Protein AF-A0A5C1A7D4-F1 (afdb_monomer)

InterPro domains:
  IPR036388 Winged helix-like DNA-binding domain superfamily [G3DSA:1.10.10.10] (2-92)
  IPR036390 Winged helix DNA-binding domain superfamily [SSF46785] (11-92)

Secondary structure (DSSP, 8-state):
------------HHHHHHHHH----HHHHHHHHHHHHHHHHTTSPPB---HHHHHHHHT--HHHHHHHHHHHHHTTSEE--TTSS-BEETTSPPP---------

pLDDT: mean 77.5, std 17.43, range [38.31, 95.38]

Sequence (104 aa):
MSRRNEPYALITWPVVEVMARLRLPGSAWQVLFLLATTSCRYGGRDVRLSLQEIATKTGLPSRTVKAAVADLLARGLISRPTRCRRIAVSLVPRPAACVVPAED

Foldseek 3Di:
DDDDPPQQQPCDPVLVVVLVPDDDDPLLNLLLVVQVNQCSRVPQFWDQDDLVNSCVVSVHDSVSSVVSVVVCVVVVQWDDDPPHSTIHGPSRPRPPPPPPPPDD

Structure (mmCIF, N/CA/C/O backbone):
data_AF-A0A5C1A7D4-F1
#
_entry.id   AF-A0A5C1A7D4-F1
#
loop_
_atom_site.group_PDB
_atom_site.id
_atom_site.type_symbol
_atom_site.label_atom_id
_atom_site.label_alt_id
_atom_site.label_comp_id
_atom_site.label_asym_id
_atom_site.label_entity_id
_atom_site.label_seq_id
_atom_site.pdbx_PDB_ins_code
_atom_site.Cartn_x
_atom_site.Cartn_y
_atom_site.Cartn_z
_atom_site.occupancy
_atom_site.B_iso_or_equiv
_atom_site.auth_seq_id
_atom_site.auth_comp_id
_atom_site.auth_asym_id
_atom_site.auth_atom_id
_atom_site.pdbx_PDB_model_num
ATOM 1 N N . MET A 1 1 ? 34.975 8.609 -5.373 1.00 40.50 1 MET A N 1
ATOM 2 C CA . MET A 1 1 ? 33.930 9.386 -6.076 1.00 40.50 1 MET A CA 1
ATOM 3 C C . MET A 1 1 ? 32.958 8.423 -6.747 1.00 40.50 1 MET A C 1
ATOM 5 O O . MET A 1 1 ? 33.404 7.430 -7.298 1.00 40.50 1 MET A O 1
ATOM 9 N N . SER A 1 2 ? 31.660 8.713 -6.613 1.00 39.44 2 SER A N 1
ATOM 10 C CA . SER A 1 2 ? 30.484 8.052 -7.210 1.00 39.44 2 SER A CA 1
ATOM 11 C C . SER A 1 2 ? 30.241 6.568 -6.897 1.00 39.44 2 SER A C 1
ATOM 13 O O . SER A 1 2 ? 30.534 5.677 -7.691 1.00 39.44 2 SER A O 1
ATOM 15 N N . ARG A 1 3 ? 29.575 6.309 -5.757 1.00 44.28 3 ARG A N 1
ATOM 16 C CA . ARG A 1 3 ? 28.713 5.121 -5.625 1.00 44.28 3 ARG A CA 1
ATOM 17 C C . ARG A 1 3 ? 27.652 5.215 -6.723 1.00 44.28 3 ARG A C 1
ATOM 19 O O . ARG A 1 3 ? 26.984 6.239 -6.829 1.00 44.28 3 ARG A O 1
ATOM 26 N N . ARG A 1 4 ? 27.555 4.178 -7.556 1.00 43.69 4 ARG A N 1
ATOM 27 C CA . ARG A 1 4 ? 26.559 4.049 -8.625 1.00 43.69 4 ARG A CA 1
ATOM 28 C C . ARG A 1 4 ? 25.175 4.347 -8.052 1.00 43.69 4 ARG A C 1
ATOM 30 O O . ARG A 1 4 ? 24.783 3.728 -7.068 1.00 43.69 4 ARG A O 1
ATOM 37 N N . ASN A 1 5 ? 24.474 5.297 -8.664 1.00 44.25 5 ASN A N 1
ATOM 38 C CA . ASN A 1 5 ? 23.052 5.517 -8.450 1.00 44.25 5 ASN A CA 1
ATOM 39 C C . ASN A 1 5 ? 22.322 4.222 -8.830 1.00 44.25 5 ASN A C 1
ATOM 41 O O . ASN A 1 5 ? 22.046 3.995 -10.007 1.00 44.25 5 ASN A O 1
ATOM 45 N N . GLU A 1 6 ? 22.057 3.349 -7.857 1.00 49.44 6 GLU A N 1
ATOM 46 C CA . GLU A 1 6 ? 21.013 2.338 -8.013 1.00 49.44 6 GLU A CA 1
ATOM 47 C C . GLU A 1 6 ? 19.739 3.083 -8.426 1.00 49.44 6 GLU A C 1
ATOM 49 O O . GLU A 1 6 ? 19.390 4.083 -7.786 1.00 49.44 6 GLU A O 1
ATOM 54 N N . PRO A 1 7 ? 19.065 2.676 -9.513 1.00 49.59 7 PRO A N 1
ATOM 55 C CA . PRO A 1 7 ? 17.877 3.368 -9.956 1.00 49.59 7 PRO A CA 1
ATOM 56 C C . PRO A 1 7 ? 16.811 3.129 -8.892 1.00 49.59 7 PRO A C 1
ATOM 58 O O . PRO A 1 7 ? 16.235 2.045 -8.801 1.00 49.59 7 PRO A O 1
ATOM 61 N N . TYR A 1 8 ? 16.545 4.138 -8.060 1.00 51.56 8 TYR A N 1
ATOM 62 C CA . TYR A 1 8 ? 15.269 4.212 -7.363 1.00 51.56 8 TYR A CA 1
ATOM 63 C C . TYR A 1 8 ? 14.208 3.974 -8.438 1.00 51.56 8 TYR A C 1
ATOM 65 O O . TYR A 1 8 ? 14.200 4.687 -9.444 1.00 51.56 8 TYR A O 1
ATOM 73 N N . ALA A 1 9 ? 13.380 2.939 -8.289 1.00 59.22 9 ALA A N 1
ATOM 74 C CA . ALA A 1 9 ? 12.320 2.690 -9.251 1.00 59.22 9 ALA A CA 1
ATOM 75 C C . ALA A 1 9 ? 11.352 3.864 -9.132 1.00 59.22 9 ALA A C 1
ATOM 77 O O . ALA A 1 9 ? 10.550 3.923 -8.204 1.00 59.22 9 ALA A O 1
ATOM 78 N N . LEU A 1 10 ? 11.494 4.855 -10.008 1.00 65.56 10 LEU A N 1
ATOM 79 C CA . LEU A 1 10 ? 10.610 6.007 -10.042 1.00 65.56 10 LEU A CA 1
ATOM 80 C C . LEU A 1 10 ? 9.197 5.511 -10.347 1.00 65.56 10 LEU A C 1
ATOM 82 O O . LEU A 1 10 ? 9.017 4.547 -11.096 1.00 65.56 10 LEU A O 1
ATOM 86 N N . ILE A 1 11 ? 8.190 6.160 -9.761 1.00 69.75 11 ILE A N 1
ATOM 87 C CA . ILE A 1 11 ? 6.805 5.917 -10.164 1.00 69.75 11 ILE A CA 1
ATOM 88 C C . ILE A 1 11 ? 6.719 6.312 -11.639 1.00 69.75 11 ILE A C 1
ATOM 90 O O . ILE A 1 11 ? 6.809 7.489 -11.982 1.00 69.75 11 ILE A O 1
ATOM 94 N N . THR A 1 12 ? 6.609 5.320 -12.517 1.00 75.50 12 THR A N 1
ATOM 95 C CA . THR A 1 12 ? 6.526 5.559 -13.958 1.00 75.50 12 THR A CA 1
ATOM 96 C C . THR A 1 12 ? 5.214 6.260 -14.290 1.00 75.50 12 THR A C 1
ATOM 98 O O . THR A 1 12 ? 4.198 5.996 -13.646 1.00 75.50 12 THR A O 1
ATOM 101 N N . TRP A 1 13 ? 5.204 7.097 -15.326 1.00 78.25 13 TRP A N 1
ATOM 102 C CA . TRP A 1 13 ? 4.017 7.864 -15.714 1.00 78.25 13 TRP A CA 1
ATOM 103 C C . TRP A 1 13 ? 2.732 7.028 -15.903 1.00 78.25 13 TRP A C 1
ATOM 105 O O . TRP A 1 13 ? 1.699 7.430 -15.371 1.00 78.25 13 TRP A O 1
ATOM 115 N N . PRO A 1 14 ? 2.767 5.816 -16.500 1.00 78.00 14 PRO A N 1
ATOM 116 C CA . PRO A 1 14 ? 1.578 4.960 -16.586 1.00 78.00 14 PRO A CA 1
ATOM 117 C C . PRO A 1 14 ? 0.970 4.606 -15.220 1.00 78.00 14 PRO A C 1
ATOM 119 O O . PRO A 1 14 ? -0.246 4.515 -15.075 1.00 78.00 14 PRO A O 1
ATOM 122 N N . VAL A 1 15 ? 1.802 4.453 -14.186 1.00 77.88 15 VAL A N 1
ATOM 123 C CA . VAL A 1 15 ? 1.337 4.193 -12.815 1.00 77.88 15 VAL A CA 1
ATOM 124 C C . VAL A 1 15 ? 0.638 5.420 -12.246 1.00 77.88 15 VAL A C 1
ATOM 126 O O . VAL A 1 15 ? -0.406 5.281 -11.612 1.00 77.88 15 VAL A O 1
ATOM 129 N N . VAL A 1 16 ? 1.167 6.619 -12.512 1.00 81.38 16 VAL A N 1
ATOM 130 C CA . VAL A 1 16 ? 0.528 7.884 -12.120 1.00 81.38 16 VAL A CA 1
ATOM 131 C C . VAL A 1 16 ? -0.838 8.026 -12.786 1.00 81.38 16 VAL A C 1
ATOM 133 O O . VAL A 1 16 ? -1.804 8.361 -12.108 1.00 81.38 16 VAL A O 1
ATOM 136 N N . GLU A 1 17 ? -0.947 7.721 -14.080 1.00 84.88 17 GLU A N 1
ATOM 137 C CA . GLU A 1 17 ? -2.212 7.802 -14.818 1.00 84.88 17 GLU A CA 1
ATOM 138 C C . GLU A 1 17 ? -3.265 6.826 -14.289 1.00 84.88 17 GLU A C 1
ATOM 140 O O . GLU A 1 17 ? -4.426 7.206 -14.120 1.00 84.88 17 GLU A O 1
ATOM 145 N N . VAL A 1 18 ? -2.871 5.584 -13.985 1.00 82.44 18 VAL A N 1
ATOM 146 C CA . VAL A 1 18 ? -3.780 4.610 -13.368 1.00 82.44 18 VAL A CA 1
ATOM 147 C C . VAL A 1 18 ? -4.198 5.091 -11.986 1.00 82.44 18 VAL A C 1
ATOM 149 O O . VAL A 1 18 ? -5.394 5.130 -11.706 1.00 82.44 18 VAL A O 1
ATOM 152 N N . MET A 1 19 ? -3.243 5.514 -11.150 1.00 83.81 19 MET A N 1
ATOM 153 C CA . MET A 1 19 ? -3.535 6.057 -9.825 1.00 83.81 19 MET A CA 1
ATOM 154 C C . MET A 1 19 ? -4.527 7.221 -9.932 1.00 83.81 19 MET A C 1
ATOM 156 O O . MET A 1 19 ? -5.572 7.171 -9.294 1.00 83.81 19 MET A O 1
ATOM 160 N N . ALA A 1 20 ? -4.277 8.215 -10.785 1.00 85.19 20 ALA A N 1
ATOM 161 C CA . ALA A 1 20 ? -5.122 9.401 -10.934 1.00 85.19 20 ALA A CA 1
ATOM 162 C C . ALA A 1 20 ? -6.584 9.090 -11.313 1.00 85.19 20 ALA A C 1
ATOM 164 O O . ALA A 1 20 ? -7.480 9.878 -11.013 1.00 85.19 20 ALA A O 1
ATOM 165 N N . ARG A 1 21 ? -6.846 7.939 -11.943 1.00 88.12 21 ARG A N 1
ATOM 166 C CA . ARG A 1 21 ? -8.200 7.494 -12.312 1.00 88.12 21 ARG A CA 1
ATOM 167 C C . ARG A 1 21 ? -8.904 6.703 -11.203 1.00 88.12 21 ARG A C 1
ATOM 169 O O . ARG A 1 21 ? -10.112 6.479 -11.296 1.00 88.12 21 ARG A O 1
ATOM 176 N N . LEU A 1 22 ? -8.193 6.282 -10.155 1.00 86.50 22 LEU A N 1
ATOM 177 C CA . LEU A 1 22 ? -8.773 5.517 -9.053 1.00 86.50 22 LEU A CA 1
ATOM 178 C C . LEU A 1 22 ? -9.653 6.402 -8.166 1.00 86.50 22 LEU A C 1
ATOM 180 O O . LEU A 1 22 ? -9.217 7.384 -7.568 1.00 86.50 22 LEU A O 1
ATOM 184 N N . ARG A 1 23 ? -10.909 5.986 -7.998 1.00 89.06 23 ARG A N 1
ATOM 185 C CA . ARG A 1 23 ? -11.815 6.558 -6.997 1.00 89.06 23 ARG A CA 1
ATOM 186 C C . ARG A 1 23 ? -11.697 5.774 -5.694 1.00 89.06 23 ARG A C 1
ATOM 188 O O . ARG A 1 23 ? -12.350 4.743 -5.521 1.00 89.06 23 ARG A O 1
ATOM 195 N N . LEU A 1 24 ? -10.841 6.263 -4.801 1.00 88.12 24 LEU A N 1
ATOM 196 C CA . LEU A 1 24 ? -10.619 5.711 -3.466 1.00 88.12 24 LEU A CA 1
ATOM 197 C C . LEU A 1 24 ? -10.994 6.739 -2.388 1.00 88.12 24 LEU A C 1
ATOM 199 O O . LEU A 1 24 ? -10.845 7.942 -2.611 1.00 88.12 24 LEU A O 1
ATOM 203 N N . PRO A 1 25 ? -11.453 6.296 -1.206 1.00 90.12 25 PRO A N 1
ATOM 204 C CA . PRO A 1 25 ? -11.573 7.180 -0.052 1.00 90.12 25 PRO A CA 1
ATOM 205 C C . PRO A 1 25 ? -10.190 7.691 0.381 1.00 90.12 25 PRO A C 1
ATOM 207 O O . PRO A 1 25 ? -9.180 7.010 0.194 1.00 90.12 25 PRO A O 1
ATOM 210 N N . GLY A 1 26 ? -10.135 8.876 1.001 1.00 90.38 26 GLY A N 1
ATOM 211 C CA . GLY A 1 26 ? -8.871 9.548 1.347 1.00 90.38 26 GLY A CA 1
ATOM 212 C C . GLY A 1 26 ? -7.903 8.691 2.176 1.00 90.38 26 GLY A C 1
ATOM 213 O O . GLY A 1 26 ? -6.697 8.709 1.944 1.00 90.38 26 GLY A O 1
ATOM 214 N N . SER A 1 27 ? -8.426 7.862 3.082 1.00 91.69 27 SER A N 1
ATOM 215 C CA . SER A 1 27 ? -7.622 6.926 3.876 1.00 91.69 27 SER A CA 1
ATOM 216 C C . SER A 1 27 ? -6.989 5.809 3.037 1.00 91.69 27 SER A C 1
ATOM 218 O O . SER A 1 27 ? -5.820 5.481 3.234 1.00 91.69 27 SER A O 1
ATOM 220 N N . ALA A 1 28 ? -7.722 5.241 2.076 1.00 91.50 28 ALA A N 1
ATOM 221 C CA . ALA A 1 28 ? -7.188 4.240 1.152 1.00 91.50 28 ALA A CA 1
ATOM 222 C C . ALA A 1 28 ? -6.156 4.852 0.201 1.00 91.50 28 ALA A C 1
ATOM 224 O O . ALA A 1 28 ? -5.133 4.225 -0.071 1.00 91.50 28 ALA A O 1
ATOM 225 N N . TRP A 1 29 ? -6.373 6.099 -0.220 1.00 93.38 29 TRP A N 1
ATOM 226 C CA . TRP A 1 29 ? -5.403 6.869 -0.993 1.00 93.38 29 TRP A CA 1
ATOM 227 C C . TRP A 1 29 ? -4.073 7.055 -0.260 1.00 93.38 29 TRP A C 1
ATOM 229 O O . TRP A 1 29 ? -3.021 6.768 -0.828 1.00 93.38 29 TRP A O 1
ATOM 239 N N . GLN A 1 30 ? -4.105 7.467 1.009 1.00 92.81 30 GLN A N 1
ATOM 240 C CA . GLN A 1 30 ? -2.893 7.638 1.818 1.00 92.81 30 GLN A CA 1
ATOM 241 C C . GLN A 1 30 ? -2.131 6.322 2.007 1.00 92.81 30 GLN A C 1
ATOM 243 O O . GLN A 1 30 ? -0.907 6.286 1.864 1.00 92.81 30 GLN A O 1
ATOM 248 N N . VAL A 1 31 ? -2.847 5.228 2.288 1.00 93.50 31 VAL A N 1
ATOM 249 C CA . VAL A 1 31 ? -2.234 3.901 2.430 1.00 93.50 31 VAL A CA 1
ATOM 250 C C . VAL A 1 31 ? -1.622 3.440 1.107 1.00 93.50 31 VAL A C 1
ATOM 252 O O . VAL A 1 31 ? -0.472 3.002 1.095 1.00 93.50 31 VAL A O 1
ATOM 255 N N . LEU A 1 32 ? -2.343 3.569 -0.011 1.00 91.44 32 LEU A N 1
ATOM 256 C CA . LEU A 1 32 ? -1.842 3.192 -1.333 1.00 91.44 32 LEU A CA 1
ATOM 257 C C . LEU A 1 32 ? -0.603 4.004 -1.715 1.00 91.44 32 LEU A C 1
ATOM 259 O O . LEU A 1 32 ? 0.387 3.430 -2.161 1.00 91.44 32 LEU A O 1
ATOM 263 N N . PHE A 1 33 ? -0.636 5.319 -1.499 1.00 90.81 33 PHE A N 1
ATOM 264 C CA . PHE A 1 33 ? 0.482 6.207 -1.792 1.00 90.81 33 PHE A CA 1
ATOM 265 C C . PHE A 1 33 ? 1.728 5.835 -0.983 1.00 90.81 33 PHE A C 1
ATOM 267 O O . PHE A 1 33 ? 2.818 5.710 -1.546 1.00 90.81 33 PHE A O 1
ATOM 274 N N . LEU A 1 34 ? 1.577 5.582 0.322 1.00 92.12 34 LEU A N 1
ATOM 275 C CA . LEU A 1 34 ? 2.683 5.131 1.166 1.00 92.12 34 LEU A CA 1
ATOM 276 C C . LEU A 1 34 ? 3.269 3.806 0.661 1.00 92.12 34 LEU A C 1
ATOM 278 O O . LEU A 1 34 ? 4.487 3.665 0.571 1.00 92.12 34 LEU A O 1
ATOM 282 N N . LEU A 1 35 ? 2.423 2.830 0.329 1.00 90.19 35 LEU A N 1
ATOM 283 C CA . LEU A 1 35 ? 2.878 1.527 -0.156 1.00 90.19 35 LEU A CA 1
ATOM 284 C C . LEU A 1 35 ? 3.575 1.639 -1.520 1.00 90.19 35 LEU A C 1
ATOM 286 O O . LEU A 1 35 ? 4.656 1.078 -1.687 1.00 90.19 35 LEU A O 1
ATOM 290 N N . ALA A 1 36 ? 3.012 2.392 -2.467 1.00 88.00 36 ALA A N 1
ATOM 291 C CA . ALA A 1 36 ? 3.588 2.590 -3.797 1.00 88.00 36 ALA A CA 1
ATOM 292 C C . ALA A 1 36 ? 4.951 3.293 -3.721 1.00 88.00 36 ALA A C 1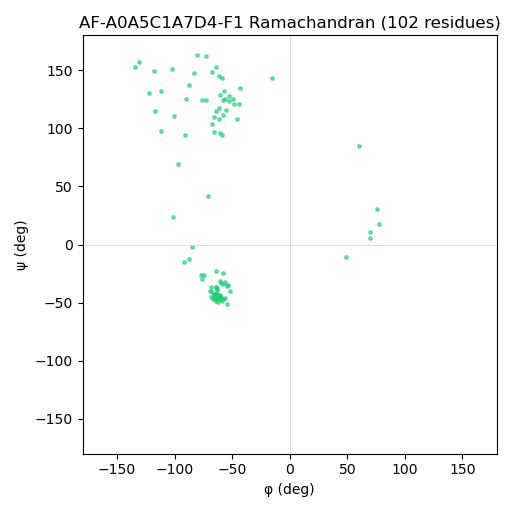
ATOM 294 O O . ALA A 1 36 ? 5.939 2.783 -4.243 1.00 88.00 36 ALA A O 1
ATOM 295 N N . THR A 1 37 ? 5.038 4.406 -2.987 1.00 85.94 37 THR A N 1
ATOM 296 C CA . THR A 1 37 ? 6.301 5.142 -2.795 1.00 85.94 37 THR A CA 1
ATOM 297 C C . THR A 1 37 ? 7.349 4.310 -2.059 1.00 85.94 37 THR A C 1
ATOM 299 O O . THR A 1 37 ? 8.524 4.333 -2.427 1.00 85.94 37 THR A O 1
ATOM 302 N N . THR A 1 38 ? 6.937 3.518 -1.064 1.00 88.38 38 THR A N 1
ATOM 303 C CA . THR A 1 38 ? 7.840 2.594 -0.365 1.00 88.38 38 THR A CA 1
ATOM 304 C C . THR A 1 38 ? 8.344 1.503 -1.307 1.00 88.38 38 THR A C 1
ATOM 306 O O . THR A 1 38 ? 9.542 1.240 -1.336 1.00 88.38 38 THR A O 1
ATOM 309 N N . SER A 1 39 ? 7.471 0.892 -2.111 1.00 84.25 39 SER A N 1
ATOM 310 C CA . SER A 1 39 ? 7.867 -0.126 -3.092 1.00 84.25 39 SER A CA 1
ATOM 311 C C . SER A 1 39 ? 8.858 0.441 -4.113 1.00 84.25 39 SER A C 1
ATOM 313 O O . SER A 1 39 ? 9.929 -0.129 -4.317 1.00 84.25 39 SER A O 1
ATOM 315 N N . CYS A 1 40 ? 8.562 1.620 -4.662 1.00 81.75 40 CYS A N 1
ATOM 316 C CA . CYS A 1 40 ? 9.427 2.380 -5.565 1.00 81.75 40 CYS A CA 1
ATOM 317 C C . CYS A 1 40 ? 10.810 2.675 -4.966 1.00 81.75 40 CYS A C 1
ATOM 319 O O . CYS A 1 40 ? 11.837 2.414 -5.597 1.00 81.75 40 CYS A O 1
ATOM 321 N N . ARG A 1 41 ? 10.857 3.120 -3.702 1.00 81.81 41 ARG A N 1
ATOM 322 C CA . ARG A 1 41 ? 12.114 3.346 -2.970 1.00 81.81 41 ARG A CA 1
ATOM 323 C C . ARG A 1 41 ? 12.994 2.094 -2.910 1.00 81.81 41 ARG A C 1
ATOM 325 O O . ARG A 1 41 ? 14.212 2.222 -2.919 1.00 81.81 41 ARG A O 1
ATOM 332 N N . TYR A 1 42 ? 12.391 0.907 -2.864 1.00 79.88 42 TYR A N 1
ATOM 333 C CA . TYR A 1 42 ? 13.093 -0.380 -2.832 1.00 79.88 42 TYR A CA 1
ATOM 334 C C . TYR A 1 42 ? 13.124 -1.093 -4.193 1.00 79.88 42 TYR A C 1
ATOM 336 O O . TYR A 1 42 ? 13.259 -2.317 -4.241 1.00 79.88 42 TYR A O 1
ATOM 344 N N . GLY A 1 43 ? 12.998 -0.350 -5.296 1.00 73.69 43 GLY A N 1
ATOM 345 C CA . GLY A 1 43 ? 13.157 -0.897 -6.643 1.00 73.69 43 GLY A CA 1
ATOM 346 C C . GLY A 1 43 ? 11.967 -1.732 -7.126 1.00 73.69 43 GLY A C 1
ATOM 347 O O . GLY A 1 43 ? 12.174 -2.702 -7.840 1.00 73.69 43 GLY A O 1
ATOM 348 N N . GLY A 1 44 ? 10.740 -1.428 -6.689 1.00 74.25 44 GLY A N 1
ATOM 349 C CA . GLY A 1 44 ? 9.522 -2.167 -7.064 1.00 74.25 44 GLY A CA 1
ATOM 350 C C . GLY A 1 44 ? 9.341 -3.499 -6.327 1.00 74.25 44 GLY A C 1
ATOM 351 O O . GLY A 1 44 ? 8.590 -4.372 -6.759 1.00 74.25 44 GLY A O 1
ATOM 352 N N . ARG A 1 45 ? 10.055 -3.693 -5.212 1.00 79.00 45 ARG A N 1
ATOM 353 C CA . ARG A 1 45 ? 9.958 -4.901 -4.379 1.00 79.00 45 ARG A CA 1
ATOM 354 C C . ARG A 1 45 ? 8.744 -4.859 -3.446 1.00 79.00 45 ARG A C 1
ATOM 356 O O . ARG A 1 45 ? 8.188 -3.795 -3.161 1.00 79.00 45 ARG A O 1
ATOM 363 N N . ASP A 1 46 ? 8.379 -6.033 -2.926 1.00 83.31 46 ASP A N 1
ATOM 364 C CA . ASP A 1 46 ? 7.324 -6.179 -1.920 1.00 83.31 46 ASP A CA 1
ATOM 365 C C . ASP A 1 46 ? 7.628 -5.321 -0.683 1.00 83.31 46 ASP A C 1
ATOM 367 O O . ASP 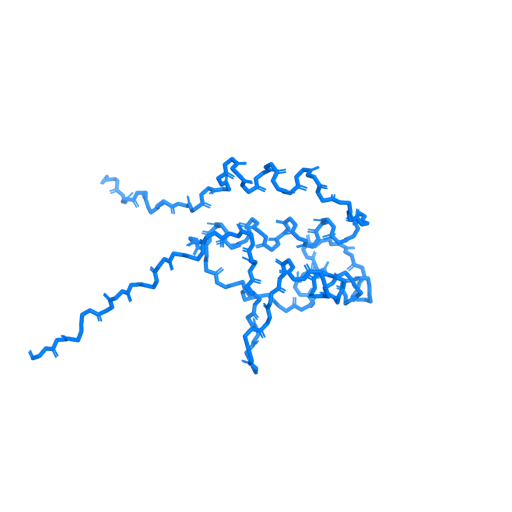A 1 46 ? 8.719 -5.375 -0.103 1.00 83.31 46 ASP A O 1
ATOM 371 N N . VAL A 1 47 ? 6.625 -4.577 -0.232 1.00 85.94 47 VAL A N 1
ATOM 372 C CA . VAL A 1 47 ? 6.709 -3.714 0.939 1.00 85.94 47 VAL A CA 1
ATOM 373 C C . VAL A 1 47 ? 6.633 -4.563 2.203 1.00 85.94 47 VAL A C 1
ATOM 375 O O . VAL A 1 47 ? 5.677 -5.310 2.419 1.00 85.94 47 VAL A O 1
ATOM 378 N N . ARG A 1 48 ? 7.641 -4.436 3.068 1.00 86.38 48 ARG A N 1
ATOM 379 C CA . ARG A 1 48 ? 7.683 -5.073 4.392 1.00 86.38 48 ARG A CA 1
ATOM 380 C C . ARG A 1 48 ? 7.230 -4.082 5.460 1.00 86.38 48 ARG A C 1
ATOM 382 O O . ARG A 1 48 ? 8.046 -3.614 6.242 1.00 86.38 48 ARG A O 1
ATOM 389 N N . LEU A 1 49 ? 5.945 -3.737 5.451 1.00 85.31 49 LEU A N 1
ATOM 390 C CA . LEU A 1 49 ? 5.334 -2.895 6.480 1.00 85.31 49 LEU A CA 1
ATOM 391 C C . LEU A 1 49 ? 4.170 -3.636 7.139 1.00 85.31 49 LEU A C 1
ATOM 393 O O . LEU A 1 49 ? 3.283 -4.177 6.475 1.00 85.31 49 LEU A O 1
ATOM 397 N N . SER A 1 50 ? 4.174 -3.648 8.465 1.00 87.56 50 SER A N 1
ATOM 398 C CA . SER A 1 50 ? 3.046 -4.057 9.292 1.00 87.56 50 SER A CA 1
ATOM 399 C C . SER A 1 50 ? 1.934 -3.003 9.272 1.00 87.56 50 SER A C 1
ATOM 401 O O . SER A 1 50 ? 2.155 -1.836 8.953 1.00 87.56 50 SER A O 1
ATOM 403 N N . LEU A 1 51 ? 0.719 -3.399 9.667 1.00 88.62 51 LEU A N 1
ATOM 404 C CA . LEU A 1 51 ? -0.403 -2.459 9.792 1.00 88.62 51 LEU A CA 1
ATOM 405 C C . LEU A 1 51 ? -0.110 -1.333 10.794 1.00 88.62 51 LEU A C 1
ATOM 407 O O . LEU A 1 51 ? -0.558 -0.210 10.587 1.00 88.62 51 LEU A O 1
ATOM 411 N N . GLN A 1 52 ? 0.651 -1.627 11.851 1.00 89.38 52 GLN A N 1
ATOM 412 C CA . GLN A 1 52 ? 1.040 -0.639 12.852 1.00 89.38 52 GLN A CA 1
ATOM 413 C C . GLN A 1 52 ? 2.013 0.389 12.272 1.00 89.38 52 GLN A C 1
ATOM 415 O O . GLN A 1 52 ? 1.800 1.582 12.438 1.00 89.38 52 GLN A O 1
ATOM 420 N N . GLU A 1 53 ? 3.030 -0.045 11.525 1.00 90.69 53 GLU A N 1
ATOM 421 C CA . GLU A 1 53 ? 3.965 0.882 10.871 1.00 90.69 53 GLU A CA 1
ATOM 422 C C . GLU A 1 53 ? 3.264 1.754 9.824 1.00 90.69 53 GLU A C 1
ATOM 424 O O . GLU A 1 53 ? 3.582 2.935 9.696 1.00 90.69 53 GLU A O 1
ATOM 429 N N . ILE A 1 54 ? 2.285 1.196 9.101 1.00 91.50 54 ILE A N 1
ATOM 430 C CA . ILE A 1 54 ? 1.445 1.966 8.174 1.00 91.50 54 ILE A CA 1
ATOM 431 C C . ILE A 1 54 ? 0.641 3.018 8.946 1.00 91.50 54 ILE A C 1
ATOM 433 O O . ILE A 1 54 ? 0.629 4.176 8.538 1.00 91.50 54 ILE A O 1
ATOM 437 N N . ALA A 1 55 ? 0.015 2.653 10.068 1.00 92.88 55 ALA A N 1
ATOM 438 C CA . ALA A 1 55 ? -0.714 3.594 10.922 1.00 92.88 55 ALA A CA 1
ATOM 439 C C . ALA A 1 55 ? 0.189 4.728 11.422 1.00 92.88 55 ALA A C 1
ATOM 441 O O . ALA A 1 55 ? -0.147 5.895 11.252 1.00 92.88 55 ALA A O 1
ATOM 442 N N . THR A 1 56 ? 1.382 4.406 11.924 1.00 94.31 56 THR A N 1
ATOM 443 C CA . THR A 1 56 ? 2.356 5.409 12.375 1.00 94.31 56 THR A CA 1
ATOM 444 C C . THR A 1 56 ? 2.786 6.348 11.248 1.00 94.31 56 THR A C 1
ATOM 446 O O . THR A 1 56 ? 2.859 7.553 11.456 1.00 94.31 56 THR A O 1
ATOM 449 N N . LYS A 1 57 ? 3.053 5.825 10.044 1.00 93.31 57 LYS A N 1
ATOM 450 C CA . LYS A 1 57 ? 3.520 6.636 8.905 1.00 93.31 57 LYS A CA 1
ATOM 451 C C . LYS A 1 57 ? 2.420 7.466 8.245 1.00 93.31 57 LYS A C 1
ATOM 453 O O . LYS A 1 57 ? 2.722 8.507 7.678 1.00 93.31 57 LYS A O 1
ATOM 458 N N . THR A 1 58 ? 1.174 6.998 8.282 1.00 92.56 58 THR A N 1
ATOM 459 C CA . THR A 1 58 ? 0.020 7.714 7.709 1.00 92.56 58 THR A CA 1
ATOM 460 C C . THR A 1 58 ? -0.682 8.623 8.717 1.00 92.56 58 THR A C 1
ATOM 462 O O . THR A 1 58 ? -1.487 9.453 8.314 1.00 92.56 58 THR A O 1
ATOM 465 N N . GLY A 1 59 ? -0.418 8.462 10.018 1.00 94.44 59 GLY A N 1
ATOM 466 C CA . GLY A 1 59 ? -1.163 9.134 11.087 1.00 94.44 59 GLY A CA 1
ATOM 467 C C . GLY A 1 59 ? -2.601 8.623 11.250 1.00 94.44 59 GLY A C 1
ATOM 468 O O . GLY A 1 59 ? -3.366 9.174 12.038 1.00 94.44 59 GLY A O 1
ATOM 469 N N . LEU A 1 60 ? -2.993 7.579 10.513 1.00 94.69 60 LEU A N 1
ATOM 470 C CA . LEU A 1 60 ? -4.345 7.035 10.546 1.00 94.69 60 LEU A CA 1
ATOM 471 C C . LEU A 1 60 ? -4.529 6.056 11.715 1.00 94.69 60 LEU A C 1
ATOM 473 O O . LEU A 1 60 ? -3.621 5.283 12.027 1.00 94.69 60 LEU A O 1
ATOM 477 N N . PRO A 1 61 ? -5.738 5.974 12.300 1.00 95.38 61 PRO A N 1
ATOM 478 C CA . PRO A 1 61 ? -6.056 4.943 13.280 1.00 95.38 61 PRO A CA 1
ATOM 479 C C . PRO A 1 61 ? -5.892 3.533 12.701 1.00 95.38 61 PRO A C 1
ATOM 481 O O . PRO A 1 61 ? -6.297 3.264 11.567 1.00 95.38 61 PRO A O 1
ATOM 484 N N . SER A 1 62 ? -5.414 2.584 13.510 1.00 93.50 62 SER A N 1
ATOM 485 C CA . SER A 1 62 ? -5.200 1.188 13.089 1.00 93.50 62 SER A CA 1
ATOM 4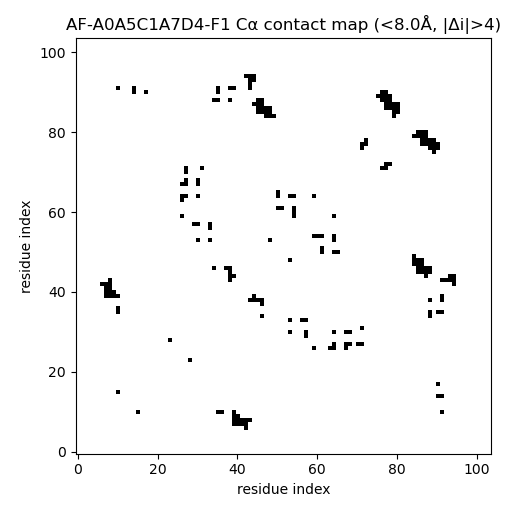86 C C . SER A 1 62 ? -6.447 0.535 12.478 1.00 93.50 62 SER A C 1
ATOM 488 O O . SER A 1 62 ? -6.340 -0.247 11.534 1.00 93.50 62 SER A O 1
ATOM 490 N N . ARG A 1 63 ? -7.646 0.874 12.978 1.00 94.19 63 ARG A N 1
ATOM 491 C CA . ARG A 1 63 ? -8.925 0.394 12.422 1.00 94.19 63 ARG A CA 1
ATOM 492 C C . ARG A 1 63 ? -9.155 0.914 11.000 1.00 94.19 63 ARG A C 1
ATOM 494 O O . ARG A 1 63 ? -9.543 0.138 10.131 1.00 94.19 63 ARG A O 1
ATOM 501 N N . THR A 1 64 ? -8.863 2.191 10.762 1.00 94.44 64 THR A N 1
ATOM 502 C CA . THR A 1 64 ? -8.957 2.835 9.446 1.00 94.44 64 THR A CA 1
ATOM 503 C C . THR A 1 64 ? -7.948 2.238 8.478 1.00 94.44 64 THR A C 1
ATOM 505 O O . THR A 1 64 ? -8.311 1.903 7.356 1.00 94.44 64 THR A O 1
ATOM 508 N N . VAL A 1 65 ? -6.710 2.015 8.924 1.00 93.62 65 VAL A N 1
ATOM 509 C CA . VAL A 1 65 ? -5.683 1.344 8.114 1.00 93.62 65 VAL A CA 1
ATOM 510 C C . VAL A 1 65 ? -6.112 -0.073 7.748 1.00 93.62 65 VAL A C 1
ATOM 512 O O . VAL A 1 65 ? -5.986 -0.471 6.595 1.00 93.62 65 VAL A O 1
ATOM 515 N N . LYS A 1 66 ? -6.663 -0.839 8.697 1.00 92.62 66 LYS A N 1
ATOM 516 C CA . LYS A 1 66 ? -7.162 -2.194 8.427 1.00 92.62 66 LYS A CA 1
ATOM 517 C C . LYS A 1 66 ? -8.281 -2.188 7.381 1.00 92.62 66 LYS A C 1
ATOM 519 O O . LYS A 1 66 ? -8.247 -3.019 6.478 1.00 92.62 66 LYS A O 1
ATOM 524 N N . ALA A 1 67 ? -9.229 -1.257 7.485 1.00 93.50 67 ALA A N 1
ATOM 525 C CA . ALA A 1 67 ? -10.312 -1.103 6.513 1.00 93.50 67 ALA A CA 1
ATOM 526 C C . ALA A 1 67 ? -9.788 -0.686 5.129 1.00 93.50 67 ALA A C 1
ATOM 528 O O . ALA A 1 67 ? -10.137 -1.308 4.133 1.00 93.50 67 ALA A O 1
ATOM 529 N N . ALA A 1 68 ? -8.888 0.298 5.075 1.00 93.56 68 ALA A N 1
ATOM 530 C CA . ALA A 1 68 ? -8.245 0.746 3.844 1.00 93.56 68 ALA A CA 1
ATOM 531 C C . ALA A 1 68 ? -7.464 -0.385 3.158 1.00 93.56 68 ALA A C 1
ATOM 533 O O . ALA A 1 68 ? -7.613 -0.607 1.964 1.00 93.56 68 ALA A O 1
ATOM 534 N N . VAL A 1 69 ? -6.668 -1.152 3.908 1.00 91.38 69 VAL A N 1
ATOM 535 C CA . VAL A 1 69 ? -5.934 -2.305 3.366 1.00 91.38 69 VAL A CA 1
ATOM 536 C C . VAL A 1 69 ? -6.889 -3.384 2.852 1.00 91.38 69 VAL A C 1
ATOM 538 O O . VAL A 1 69 ? -6.618 -3.974 1.811 1.00 91.38 69 VAL A O 1
ATOM 541 N N . ALA A 1 70 ? -7.998 -3.644 3.549 1.00 90.75 70 ALA A N 1
ATOM 542 C CA . ALA A 1 70 ? -9.010 -4.590 3.083 1.00 90.75 70 ALA A CA 1
ATOM 543 C C . ALA A 1 70 ? -9.681 -4.124 1.778 1.00 90.75 70 ALA A C 1
ATOM 545 O O . ALA A 1 70 ? -9.822 -4.928 0.861 1.00 90.75 70 ALA A O 1
ATOM 546 N N . ASP A 1 71 ? -10.019 -2.837 1.662 1.00 92.00 71 ASP A N 1
ATOM 547 C CA . ASP A 1 71 ? -10.582 -2.241 0.441 1.00 92.00 71 ASP A CA 1
ATOM 548 C C . ASP A 1 71 ? -9.593 -2.321 -0.736 1.00 92.00 71 ASP A C 1
ATOM 550 O O . ASP A 1 71 ? -9.947 -2.758 -1.829 1.00 92.00 71 ASP A O 1
ATOM 554 N N . LEU A 1 72 ? -8.316 -2.002 -0.504 1.00 91.19 72 LEU A N 1
ATOM 555 C CA . LEU A 1 72 ? -7.270 -2.109 -1.527 1.00 91.19 72 LEU A CA 1
ATOM 556 C C . LEU A 1 72 ? -7.025 -3.561 -1.978 1.00 91.19 72 LEU A C 1
ATOM 558 O O . LEU A 1 72 ? -6.766 -3.789 -3.160 1.00 91.19 72 LEU A O 1
ATOM 562 N N . LEU A 1 73 ? -7.114 -4.535 -1.061 1.00 90.38 73 LEU A N 1
ATOM 563 C CA . LEU A 1 73 ? -7.041 -5.967 -1.383 1.00 90.38 73 LEU A CA 1
ATOM 564 C C . LEU A 1 73 ? -8.245 -6.411 -2.219 1.00 90.38 73 LEU A C 1
ATOM 566 O O . LEU A 1 73 ? -8.064 -7.073 -3.236 1.00 90.38 73 LEU A O 1
ATOM 570 N N . ALA A 1 74 ? -9.460 -6.023 -1.819 1.00 88.06 74 ALA A N 1
ATOM 571 C CA . ALA A 1 74 ? -10.691 -6.364 -2.534 1.00 88.06 74 ALA A CA 1
ATOM 572 C C . ALA A 1 74 ? -10.704 -5.810 -3.969 1.00 88.06 74 ALA A C 1
ATOM 574 O O . ALA A 1 74 ? -11.247 -6.436 -4.874 1.00 88.06 74 ALA A O 1
ATOM 575 N N . ARG A 1 75 ? -10.058 -4.661 -4.187 1.00 88.06 75 ARG A N 1
ATOM 576 C CA . ARG A 1 75 ? -9.897 -4.026 -5.505 1.00 88.06 75 ARG A CA 1
ATOM 577 C C . ARG A 1 75 ? -8.711 -4.557 -6.316 1.00 88.06 75 ARG A C 1
ATOM 579 O O . ARG A 1 75 ? -8.486 -4.079 -7.422 1.00 88.06 75 ARG A O 1
ATOM 586 N N . GLY A 1 76 ? -7.916 -5.480 -5.770 1.00 87.69 76 GLY A N 1
ATOM 587 C CA . GLY A 1 76 ? -6.731 -6.039 -6.436 1.00 87.69 76 GLY A CA 1
ATOM 588 C C . GLY A 1 76 ? -5.552 -5.068 -6.592 1.00 87.69 76 GLY A C 1
ATOM 589 O O . GLY A 1 76 ? -4.586 -5.379 -7.290 1.00 87.69 76 GLY A O 1
ATOM 590 N N . LEU A 1 77 ? -5.591 -3.902 -5.937 1.00 87.44 77 LEU A N 1
ATOM 591 C CA . LEU A 1 77 ? -4.540 -2.876 -6.027 1.00 87.44 77 LEU A CA 1
ATOM 592 C C . LEU A 1 77 ? -3.285 -3.258 -5.239 1.00 87.44 77 LEU A C 1
ATOM 594 O O . LEU A 1 77 ? -2.174 -2.830 -5.559 1.00 87.44 77 LEU A O 1
ATOM 598 N N . ILE A 1 78 ? -3.471 -4.079 -4.210 1.00 89.62 78 ILE A N 1
ATOM 599 C CA . ILE A 1 78 ? -2.399 -4.715 -3.458 1.00 89.62 78 ILE A CA 1
ATOM 600 C C . ILE A 1 78 ? -2.695 -6.205 -3.337 1.00 89.62 78 ILE A C 1
ATOM 602 O O . ILE A 1 78 ? -3.848 -6.630 -3.383 1.00 89.62 78 ILE A O 1
ATOM 606 N N . SER A 1 79 ? -1.656 -6.998 -3.120 1.00 86.44 79 SER A N 1
ATOM 607 C CA . SER A 1 79 ? -1.777 -8.418 -2.817 1.00 86.44 79 SER A CA 1
ATOM 608 C C . SER A 1 79 ? -0.875 -8.792 -1.645 1.00 86.44 79 SER A C 1
ATOM 610 O O . SER A 1 79 ? 0.138 -8.148 -1.359 1.00 86.44 79 SER A O 1
ATOM 612 N N . ARG A 1 80 ? -1.273 -9.833 -0.913 1.00 82.44 80 ARG A N 1
ATOM 613 C CA . ARG A 1 80 ? -0.472 -10.417 0.164 1.00 82.44 80 ARG A CA 1
ATOM 614 C C . ARG A 1 80 ? -0.028 -11.809 -0.268 1.00 82.44 80 ARG A C 1
ATOM 616 O O . ARG A 1 80 ? -0.818 -12.742 -0.123 1.00 82.44 80 ARG A O 1
ATOM 623 N N . PRO A 1 81 ? 1.200 -11.973 -0.791 1.00 69.38 81 PRO A N 1
ATOM 624 C CA . PRO A 1 81 ? 1.752 -13.3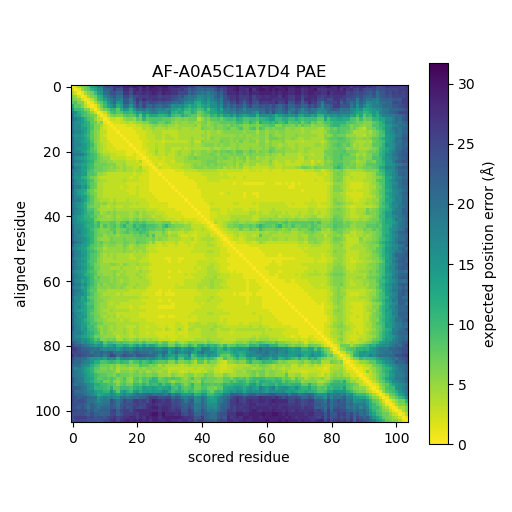04 -0.985 1.00 69.38 81 PRO A CA 1
ATOM 625 C C . PRO A 1 81 ? 1.858 -13.972 0.397 1.00 69.38 81 PRO A C 1
ATOM 627 O O . PRO A 1 81 ? 2.495 -13.441 1.303 1.00 69.38 81 PRO A O 1
ATOM 630 N N . THR A 1 82 ? 1.127 -15.073 0.562 1.00 57.44 82 THR A N 1
ATOM 631 C CA . THR A 1 82 ? 0.967 -15.967 1.731 1.00 57.44 82 THR A CA 1
ATOM 632 C C . THR A 1 82 ? 1.980 -15.874 2.888 1.00 57.44 82 THR A C 1
ATOM 634 O O . THR A 1 82 ? 3.180 -15.748 2.679 1.00 57.44 82 THR A O 1
ATOM 637 N N . ARG A 1 83 ? 1.477 -16.053 4.128 1.00 56.62 83 ARG A N 1
ATOM 638 C CA . ARG A 1 83 ? 2.153 -16.206 5.452 1.00 56.62 83 ARG A CA 1
ATOM 639 C C . ARG A 1 83 ? 3.247 -15.197 5.852 1.00 56.62 83 ARG A C 1
ATOM 641 O O . ARG A 1 83 ? 3.618 -15.158 7.023 1.00 56.62 83 ARG A O 1
ATOM 6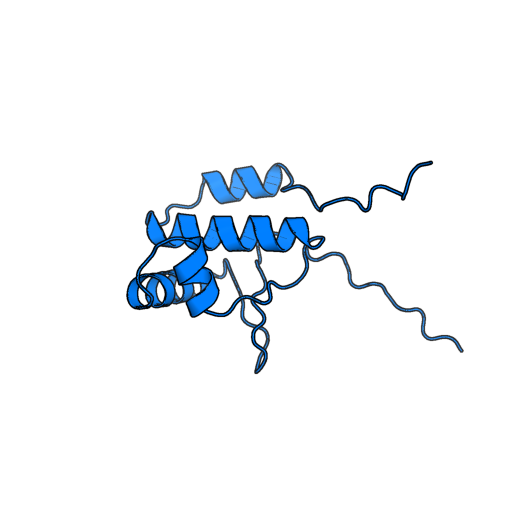48 N N . CYS A 1 84 ? 3.728 -14.349 4.951 1.00 54.56 84 CYS A N 1
ATOM 649 C CA . CYS A 1 84 ? 4.754 -13.350 5.217 1.00 54.56 84 CYS A CA 1
ATOM 650 C C . CYS A 1 84 ? 4.152 -11.945 5.369 1.00 54.56 84 CYS A C 1
ATOM 652 O O . CYS A 1 84 ? 3.150 -11.602 4.748 1.00 54.56 84 CYS A O 1
ATOM 654 N N . ARG A 1 85 ? 4.807 -11.088 6.169 1.00 66.25 85 ARG A N 1
ATOM 655 C CA . ARG A 1 85 ? 4.487 -9.653 6.350 1.00 66.25 85 ARG A CA 1
ATOM 656 C C . ARG A 1 85 ? 4.838 -8.809 5.107 1.00 66.25 85 ARG A C 1
ATOM 658 O O . ARG A 1 85 ? 5.451 -7.752 5.226 1.00 66.25 85 ARG A O 1
ATOM 665 N N . ARG A 1 86 ? 4.544 -9.317 3.909 1.00 80.31 86 ARG A N 1
ATOM 666 C CA . ARG A 1 86 ? 4.878 -8.703 2.621 1.00 80.31 86 ARG A CA 1
ATOM 667 C C . ARG A 1 86 ? 3.598 -8.248 1.933 1.00 80.31 86 ARG A C 1
ATOM 669 O O . ARG A 1 86 ? 2.630 -9.000 1.859 1.00 80.31 86 ARG A O 1
ATOM 676 N N . ILE A 1 87 ? 3.604 -7.013 1.451 1.00 82.62 87 ILE A N 1
ATOM 677 C CA . ILE A 1 87 ? 2.527 -6.426 0.659 1.00 82.62 87 ILE A CA 1
ATOM 678 C C . ILE A 1 87 ? 3.111 -6.108 -0.713 1.00 82.62 87 ILE A C 1
ATOM 680 O O . ILE A 1 87 ? 4.012 -5.279 -0.827 1.00 82.62 87 ILE A O 1
ATOM 684 N N . ALA A 1 88 ? 2.617 -6.779 -1.745 1.00 83.38 88 ALA A N 1
ATOM 685 C CA . ALA A 1 88 ? 2.937 -6.445 -3.123 1.00 83.38 88 ALA A CA 1
ATOM 686 C C . ALA A 1 88 ? 1.949 -5.381 -3.620 1.00 83.38 88 ALA A C 1
ATOM 688 O O . ALA A 1 88 ? 0.752 -5.459 -3.339 1.00 83.38 88 ALA A O 1
ATOM 689 N N . VAL A 1 89 ? 2.453 -4.376 -4.333 1.00 82.12 89 VAL A N 1
ATOM 690 C CA . VAL A 1 89 ? 1.635 -3.320 -4.943 1.00 82.12 89 VAL A CA 1
ATOM 691 C C . VAL A 1 89 ? 1.481 -3.666 -6.415 1.00 82.12 89 VAL A C 1
ATOM 693 O O . VAL A 1 89 ? 2.453 -3.594 -7.158 1.00 82.12 89 VAL A O 1
ATOM 696 N N . SER A 1 90 ? 0.274 -4.044 -6.835 1.00 80.88 90 SER A N 1
ATOM 697 C CA . SER A 1 90 ? 0.017 -4.563 -8.187 1.00 80.88 90 SER A CA 1
ATOM 698 C C . SER A 1 90 ? 0.292 -3.534 -9.289 1.00 80.88 90 SER A C 1
ATOM 700 O O . SER A 1 90 ? 0.515 -3.900 -10.435 1.00 80.88 90 SER A O 1
ATOM 702 N N . LEU A 1 91 ? 0.265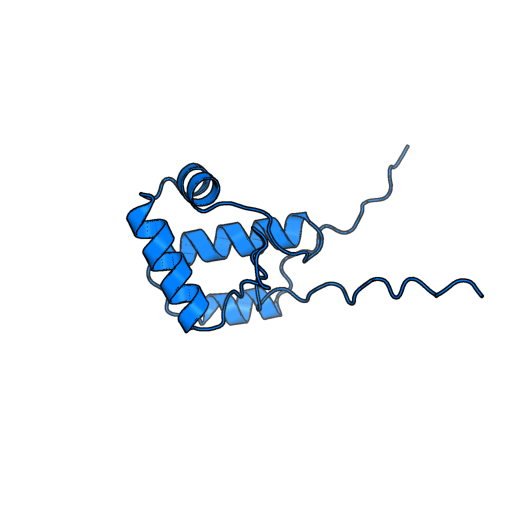 -2.246 -8.938 1.00 74.06 91 LEU A N 1
ATOM 703 C CA . LEU A 1 91 ? 0.491 -1.134 -9.860 1.00 74.06 91 LEU A CA 1
ATOM 704 C C . LEU A 1 91 ? 1.968 -0.923 -10.203 1.00 74.06 91 LEU A C 1
ATOM 706 O O . LEU A 1 91 ? 2.268 -0.364 -11.250 1.00 74.06 91 LEU A O 1
ATOM 710 N N . VAL A 1 92 ? 2.892 -1.312 -9.324 1.00 69.75 92 VAL A N 1
ATOM 711 C CA . VAL A 1 92 ? 4.321 -1.087 -9.556 1.00 69.75 92 VAL A CA 1
ATOM 712 C C . VAL A 1 92 ? 4.863 -2.309 -10.291 1.00 69.75 92 VAL A C 1
ATOM 714 O O . VAL A 1 92 ? 4.698 -3.419 -9.778 1.00 69.75 92 VAL A O 1
ATOM 717 N N . PRO A 1 93 ? 5.507 -2.144 -11.466 1.00 64.06 93 PRO A N 1
ATOM 718 C CA . PRO A 1 93 ? 6.146 -3.258 -12.139 1.00 64.06 93 PRO A CA 1
ATOM 719 C C . PRO A 1 93 ? 7.126 -3.888 -11.160 1.00 64.06 93 PRO A C 1
ATOM 721 O O . PRO A 1 93 ? 8.080 -3.244 -10.711 1.00 64.06 93 PRO A O 1
ATOM 724 N N . ARG A 1 94 ? 6.869 -5.143 -10.790 1.00 61.12 94 ARG A N 1
ATOM 725 C CA . ARG A 1 94 ? 7.848 -5.907 -10.032 1.00 61.12 94 ARG A CA 1
ATOM 726 C C . ARG A 1 94 ? 9.075 -5.979 -10.934 1.00 61.12 94 ARG A C 1
ATOM 728 O O . ARG A 1 94 ? 8.904 -6.339 -12.103 1.00 61.12 94 ARG A O 1
ATOM 735 N N . PRO A 1 95 ? 10.282 -5.633 -10.456 1.00 56.12 95 PRO A N 1
ATOM 736 C CA . PRO A 1 95 ? 11.469 -5.917 -11.239 1.00 56.12 95 PRO A CA 1
ATOM 737 C C . PRO A 1 95 ? 11.372 -7.401 -11.576 1.00 56.12 95 PRO A C 1
ATOM 739 O O . PRO A 1 95 ? 11.153 -8.211 -10.663 1.00 56.12 95 PRO A O 1
ATOM 742 N N . ALA A 1 96 ? 11.411 -7.729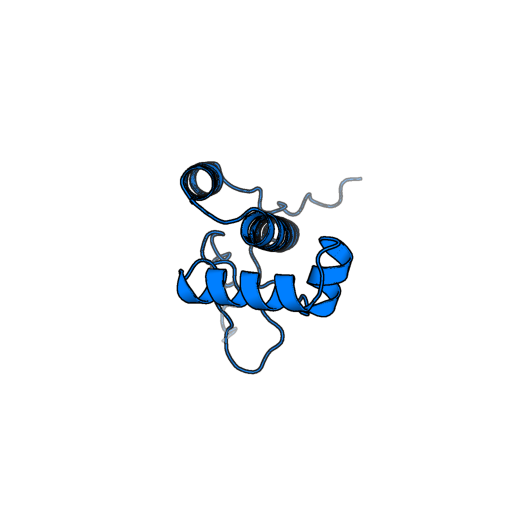 -12.875 1.00 50.94 96 ALA A N 1
ATOM 743 C CA . ALA A 1 96 ? 11.528 -9.110 -13.311 1.00 50.94 96 ALA A CA 1
ATOM 744 C C . ALA A 1 96 ? 12.597 -9.706 -12.407 1.00 50.94 96 ALA A C 1
ATOM 746 O O . ALA A 1 96 ? 13.662 -9.098 -12.253 1.00 50.94 96 ALA A O 1
ATOM 747 N N . ALA A 1 97 ? 12.231 -10.756 -11.666 1.00 45.12 97 ALA A N 1
ATOM 748 C CA . ALA A 1 97 ? 13.139 -11.365 -10.716 1.00 45.12 97 ALA A CA 1
ATOM 749 C C . ALA A 1 97 ? 14.497 -11.471 -11.403 1.00 45.12 97 ALA A C 1
ATOM 751 O O . ALA A 1 97 ? 14.538 -11.835 -12.580 1.00 45.12 97 ALA A O 1
ATOM 752 N N . CYS A 1 98 ? 15.578 -11.104 -10.708 1.00 38.31 98 CYS A N 1
ATOM 753 C CA . CYS A 1 98 ? 16.889 -11.556 -11.129 1.00 38.31 98 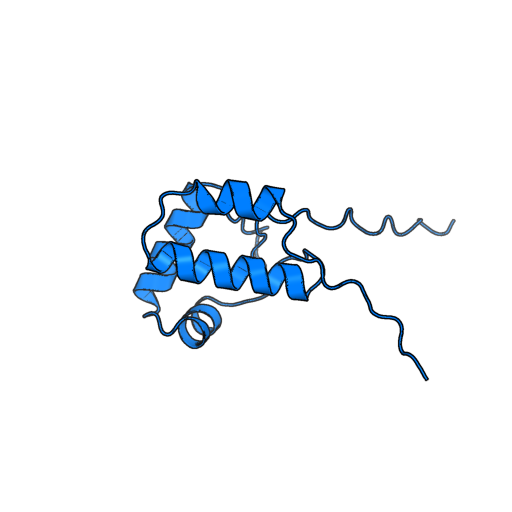CYS A CA 1
ATOM 754 C C . CYS A 1 98 ? 16.716 -13.047 -11.415 1.00 38.31 98 CYS A C 1
ATOM 756 O O . CYS A 1 98 ? 16.460 -13.820 -10.490 1.00 38.31 98 CYS A O 1
ATOM 758 N N . VAL A 1 99 ? 16.746 -13.417 -12.694 1.00 39.53 99 VAL A N 1
ATOM 759 C CA . VAL A 1 99 ? 17.053 -14.772 -13.101 1.00 39.53 99 VAL A CA 1
ATOM 760 C C . VAL A 1 99 ? 18.447 -14.930 -12.532 1.00 39.53 99 VAL A C 1
ATOM 762 O O . VAL A 1 99 ? 19.397 -14.364 -13.060 1.00 39.53 99 VAL A O 1
ATOM 765 N N . VAL A 1 100 ? 18.542 -15.511 -11.340 1.00 48.47 100 VAL A N 1
ATOM 766 C CA . VAL A 1 100 ? 19.817 -16.008 -10.856 1.00 48.47 100 VAL A CA 1
ATOM 767 C C . VAL A 1 100 ? 20.102 -17.130 -11.847 1.00 48.47 100 VAL A C 1
ATOM 769 O O . VAL A 1 100 ? 19.303 -18.072 -11.879 1.00 48.47 100 VAL A O 1
ATOM 772 N N . PRO A 1 101 ? 21.091 -17.000 -12.750 1.00 38.59 101 PRO A N 1
ATOM 773 C CA . PRO A 1 101 ? 21.479 -18.150 -13.543 1.00 38.59 101 PRO A CA 1
ATOM 774 C C . PRO A 1 101 ? 21.838 -19.236 -12.532 1.00 38.59 101 PRO A C 1
ATOM 776 O O . PRO A 1 101 ? 22.588 -18.981 -11.588 1.00 38.59 101 PRO A O 1
ATOM 779 N N . ALA A 1 102 ? 21.207 -20.400 -12.660 1.00 43.44 102 ALA A N 1
ATOM 780 C CA . ALA A 1 102 ? 21.728 -21.586 -12.015 1.00 43.44 102 ALA A CA 1
ATOM 781 C C . ALA A 1 102 ? 23.148 -21.751 -12.570 1.00 43.44 102 ALA A C 1
ATOM 783 O O . ALA A 1 102 ? 23.311 -21.899 -13.778 1.00 43.44 102 ALA A O 1
ATOM 784 N N . GLU A 1 103 ? 24.154 -21.559 -11.720 1.00 42.03 103 GLU A N 1
ATOM 785 C CA . GLU A 1 103 ? 25.514 -21.985 -12.033 1.00 42.03 103 GLU A CA 1
ATOM 786 C C . GLU A 1 103 ? 25.470 -23.516 -12.145 1.00 42.03 103 GLU A C 1
ATOM 788 O O . GLU A 1 103 ? 25.114 -24.185 -11.170 1.00 42.03 103 GLU A O 1
ATOM 793 N N . ASP A 1 104 ? 25.725 -24.022 -13.355 1.00 46.69 104 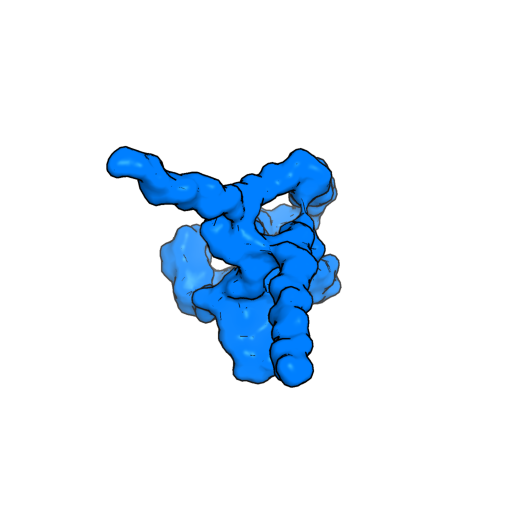ASP A N 1
ATOM 794 C CA . ASP A 1 104 ? 26.073 -25.421 -13.645 1.00 46.69 104 ASP A CA 1
ATOM 795 C C . ASP A 1 104 ? 27.510 -25.723 -13.184 1.00 46.69 104 ASP A C 1
ATOM 797 O O . ASP A 1 104 ? 28.392 -24.849 -13.379 1.00 46.69 104 ASP A O 1
#

Mean predicted aligned error: 9.04 Å

Solvent-accessible surface area (backbone atoms only — not comparable to full-atom values): 6178 Å² total; per-residue (Å²): 135,78,83,76,80,73,72,57,34,66,86,49,67,71,44,52,56,54,54,72,69,58,89,63,58,72,67,35,46,54,52,49,50,53,49,49,54,51,12,18,67,60,41,25,41,64,32,78,59,52,67,64,57,48,15,67,76,68,73,43,56,60,69,56,42,51,52,25,53,50,52,35,42,76,71,56,50,29,45,67,65,75,103,50,72,37,38,34,51,65,69,47,70,56,58,74,70,80,77,71,75,79,83,127

Radius of gyration: 15.18 Å; Cα contacts (8 Å, |Δi|>4): 112; chains: 1; bounding box: 46×35×30 Å

Nearest PDB structures (foldseek):
  4n0b-assembly2_C  TM=6.213E-01  e=8.101E-02  Bacillus subtilis
  6ep3-assembly1_A  TM=6.144E-01  e=1.249E-01  Listeria monocytogenes EGD-e
  4tv7-assembly2_C  TM=6.167E-01  e=1.600E-01  Bacillus subtilis subsp. subtilis str. 168
  4tv7-assembly1_A  TM=5.474E-01  e=1.174E-01  Bacillus subtilis subsp. subtilis str. 168
  7xp1-assembly1_A-2  TM=6.438E-01  e=5.868E-01  Pseudomonas aeruginosa PAO1

Organism: NCBI:txid2598579